Protein AF-A0A832CL51-F1 (afdb_monomer)

Secondary structure (DSSP, 8-state):
--------------SSTT------PPPTTS--PPPGGG---S-EEEEEEETTEEEEEEEPSSHHHHHTTSS--SS-HHHHHHHHHHHHHHHHHHHHHHTT--

Sequence (102 aa):
MIIGDKDLTVGQASPLGALRVAIVRVDERGRMVIPREFGVRATRAVVIPAGSFFVVIPLPGAPHEKAGGWLPSARSRAELKRAAEGAARRDAAERARRRGQL

Structure (mmCIF, N/CA/C/O backbone):
data_AF-A0A832CL51-F1
#
_entry.id   AF-A0A832CL51-F1
#
loop_
_atom_site.group_PDB
_atom_site.id
_atom_site.type_symbol
_atom_site.label_atom_id
_atom_site.label_alt_id
_atom_site.label_comp_id
_atom_site.label_asym_id
_atom_site.label_entity_id
_atom_site.label_seq_id
_atom_site.pdbx_PDB_ins_code
_atom_site.Cartn_x
_atom_site.Cartn_y
_atom_site.Cartn_z
_atom_site.occupancy
_atom_site.B_iso_or_equiv
_atom_site.auth_seq_id
_atom_site.auth_comp_id
_atom_site.auth_asym_id
_atom_site.auth_atom_id
_atom_site.pdbx_PDB_model_num
ATOM 1 N N . MET A 1 1 ? 33.497 -15.987 -19.919 1.00 30.17 1 MET A N 1
ATOM 2 C CA . MET A 1 1 ? 33.745 -15.234 -21.163 1.00 30.17 1 MET A CA 1
ATOM 3 C C . MET A 1 1 ? 32.428 -14.586 -21.571 1.00 30.17 1 MET A C 1
ATOM 5 O O . MET A 1 1 ? 31.483 -15.295 -21.865 1.00 30.17 1 MET A O 1
ATOM 9 N N . ILE A 1 2 ? 32.370 -13.267 -21.363 1.00 32.94 2 ILE A N 1
ATOM 10 C CA . ILE A 1 2 ? 31.396 -12.233 -21.768 1.00 32.94 2 ILE A CA 1
ATOM 11 C C . ILE A 1 2 ? 30.001 -12.716 -22.227 1.00 32.94 2 ILE A C 1
ATOM 13 O O . ILE A 1 2 ? 29.817 -13.104 -23.377 1.00 32.94 2 ILE A O 1
ATOM 17 N N . ILE A 1 3 ? 29.003 -12.607 -21.338 1.00 36.38 3 ILE A N 1
ATOM 18 C CA . ILE A 1 3 ? 27.577 -12.664 -21.701 1.00 36.38 3 ILE A CA 1
ATOM 19 C C . ILE A 1 3 ? 27.240 -11.314 -22.342 1.00 36.38 3 ILE A C 1
ATOM 21 O O . ILE A 1 3 ? 27.222 -10.291 -21.662 1.00 36.38 3 ILE A O 1
ATOM 25 N N . GLY A 1 4 ? 27.089 -11.319 -23.666 1.00 33.69 4 GLY A N 1
ATOM 26 C CA . GLY A 1 4 ? 26.883 -10.129 -24.482 1.00 33.69 4 GLY A CA 1
ATOM 27 C C . GLY A 1 4 ? 25.482 -9.542 -24.343 1.00 33.69 4 GLY A C 1
ATOM 28 O O . GLY A 1 4 ? 24.488 -10.210 -24.619 1.00 33.69 4 GLY A O 1
ATOM 29 N N . ASP A 1 5 ? 25.455 -8.263 -23.973 1.00 40.78 5 ASP A N 1
ATOM 30 C CA . ASP A 1 5 ? 24.358 -7.306 -24.116 1.00 40.78 5 ASP A CA 1
ATOM 31 C C . ASP A 1 5 ? 23.874 -7.215 -25.572 1.00 40.78 5 ASP A C 1
ATOM 33 O O . ASP A 1 5 ? 24.343 -6.347 -26.305 1.00 40.78 5 ASP A O 1
ATOM 37 N N . LYS A 1 6 ? 22.951 -8.064 -26.032 1.00 45.50 6 LYS A N 1
ATOM 38 C CA . LYS A 1 6 ? 22.183 -7.805 -27.266 1.00 45.50 6 LYS A CA 1
ATOM 39 C C . LYS A 1 6 ? 20.794 -8.413 -27.145 1.00 45.50 6 LYS A C 1
A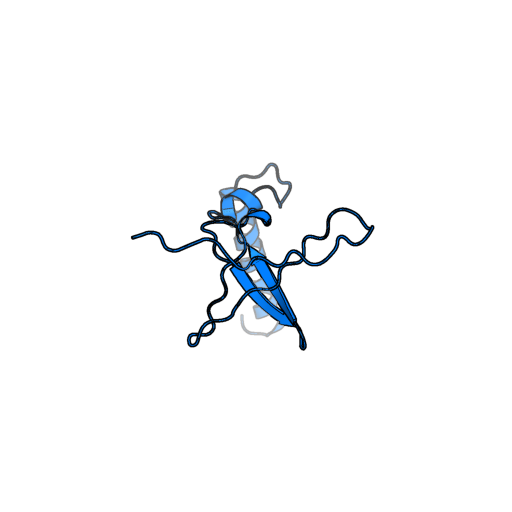TOM 41 O O . LYS A 1 6 ? 20.663 -9.627 -27.179 1.00 45.50 6 LYS A O 1
ATOM 46 N N . ASP A 1 7 ? 19.814 -7.545 -26.890 1.00 34.28 7 ASP A N 1
ATOM 47 C CA . ASP A 1 7 ? 18.430 -7.581 -27.404 1.00 34.28 7 ASP A CA 1
ATOM 48 C C . ASP A 1 7 ? 17.511 -6.727 -26.503 1.00 34.28 7 ASP A C 1
ATOM 50 O O . ASP A 1 7 ? 16.570 -7.221 -25.883 1.00 34.28 7 ASP A O 1
ATOM 54 N N . 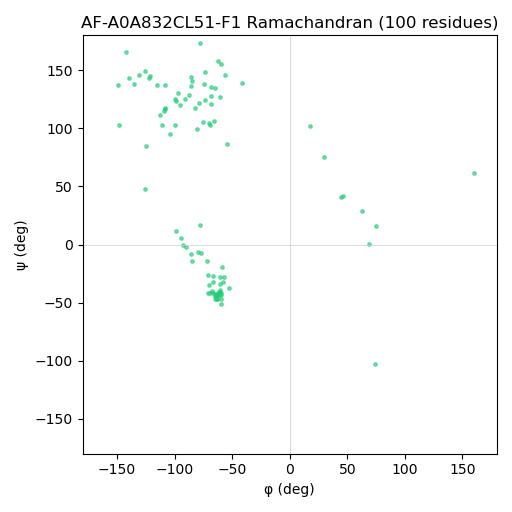LEU A 1 8 ? 17.782 -5.418 -26.412 1.00 43.72 8 LEU A N 1
ATOM 55 C CA . LEU A 1 8 ? 16.772 -4.431 -26.013 1.00 43.72 8 LEU A CA 1
ATOM 56 C C . LEU A 1 8 ? 16.319 -3.700 -27.279 1.00 43.72 8 LEU A C 1
ATOM 58 O O . LEU A 1 8 ? 16.956 -2.746 -27.723 1.00 43.72 8 LEU A O 1
ATOM 62 N N . THR A 1 9 ? 15.227 -4.151 -27.889 1.00 45.31 9 THR A N 1
ATOM 63 C CA . THR A 1 9 ? 14.571 -3.395 -28.961 1.00 45.31 9 THR A CA 1
ATOM 64 C C . THR A 1 9 ? 13.701 -2.323 -28.308 1.00 45.31 9 THR A C 1
ATOM 66 O O . THR A 1 9 ? 12.616 -2.599 -27.798 1.00 45.31 9 THR A O 1
ATOM 69 N N . VAL A 1 10 ? 14.213 -1.091 -28.263 1.00 47.06 10 VAL A N 1
ATOM 70 C CA . VAL A 1 10 ? 13.473 0.080 -27.777 1.00 47.06 10 VAL A CA 1
ATOM 71 C C . VAL A 1 10 ? 12.390 0.415 -28.803 1.00 47.06 10 VAL A C 1
ATOM 73 O O . VAL A 1 10 ? 12.672 0.928 -29.885 1.00 47.06 10 VAL A O 1
ATOM 76 N N . GLY A 1 11 ? 11.144 0.078 -28.471 1.00 44.22 11 GLY A N 1
ATOM 77 C CA . GLY A 1 11 ? 9.967 0.511 -29.215 1.00 44.22 11 GLY A CA 1
ATOM 78 C C . GLY A 1 11 ? 9.807 2.031 -29.135 1.00 44.22 11 GLY A C 1
ATOM 79 O O . GLY A 1 11 ? 9.963 2.626 -28.073 1.00 44.22 11 GLY A O 1
ATOM 80 N N . GLN A 1 12 ? 9.535 2.628 -30.293 1.00 42.31 12 GLN A N 1
ATOM 81 C CA . GLN A 1 12 ? 9.422 4.054 -30.602 1.00 42.31 12 GLN A CA 1
ATOM 82 C C . GLN A 1 12 ? 8.675 4.904 -29.553 1.00 42.31 12 GLN A C 1
ATOM 84 O O . GLN A 1 12 ? 7.625 4.525 -29.033 1.00 42.31 12 GLN A O 1
ATOM 89 N N . ALA A 1 13 ? 9.217 6.098 -29.298 1.00 39.59 13 ALA A N 1
ATOM 90 C CA . ALA A 1 13 ? 8.656 7.117 -28.421 1.00 39.59 13 ALA A CA 1
ATOM 91 C C . ALA A 1 13 ? 7.267 7.591 -28.893 1.00 39.59 13 ALA A C 1
ATOM 93 O O . ALA A 1 13 ? 7.108 8.032 -30.028 1.00 39.59 13 ALA A O 1
ATOM 94 N N . SER A 1 14 ? 6.275 7.548 -27.997 1.00 42.59 14 SER A N 1
ATOM 95 C CA . SER A 1 14 ? 4.999 8.254 -28.173 1.00 42.59 14 SER A CA 1
ATOM 96 C C . SER A 1 14 ? 5.109 9.702 -27.667 1.00 42.59 14 SER A C 1
ATOM 98 O O . SER A 1 14 ? 5.764 9.935 -26.649 1.00 42.59 14 SER A O 1
ATOM 100 N N . PRO A 1 15 ? 4.453 10.681 -28.319 1.00 39.06 15 PRO A N 1
ATOM 101 C CA . PRO A 1 15 ? 4.648 12.114 -28.065 1.00 39.06 15 PRO A CA 1
ATOM 102 C C . PRO A 1 15 ? 3.948 12.660 -26.800 1.00 39.06 15 PRO A C 1
ATOM 104 O O . PRO A 1 15 ? 3.814 13.869 -26.640 1.00 39.06 15 PRO A O 1
ATOM 107 N N . LEU A 1 16 ? 3.532 11.800 -25.867 1.00 42.31 16 LEU A N 1
ATOM 108 C CA . LEU A 1 16 ? 2.947 12.195 -24.583 1.00 42.31 16 LEU A CA 1
ATOM 109 C C . LEU A 1 16 ? 3.929 11.845 -23.457 1.00 42.31 16 LEU A C 1
ATOM 111 O O . LEU A 1 16 ? 4.075 10.680 -23.100 1.00 42.31 16 LEU A O 1
ATOM 115 N N . GLY A 1 17 ? 4.629 12.861 -22.941 1.00 41.28 17 GLY A N 1
ATOM 116 C CA . GLY A 1 17 ? 5.331 12.868 -21.648 1.00 41.28 17 GLY A CA 1
ATOM 117 C C . GLY A 1 17 ? 5.875 11.526 -21.141 1.00 41.28 17 GLY A C 1
ATOM 118 O O . GLY A 1 17 ? 5.323 10.955 -20.210 1.00 41.28 17 GLY A O 1
ATOM 119 N N . ALA A 1 18 ? 6.975 11.054 -21.733 1.00 50.12 18 ALA A N 1
ATOM 120 C CA . ALA A 1 18 ? 7.874 10.018 -21.208 1.00 50.12 18 ALA A CA 1
ATOM 121 C C . ALA A 1 18 ? 7.223 8.738 -20.634 1.00 50.12 18 ALA A C 1
ATOM 123 O O . ALA A 1 18 ? 7.704 8.195 -19.635 1.00 50.12 18 ALA A O 1
ATOM 124 N N . LEU A 1 19 ? 6.189 8.192 -21.281 1.00 54.94 19 LEU A N 1
ATOM 125 C CA . LEU A 1 19 ? 5.786 6.814 -21.006 1.00 54.94 19 LEU A CA 1
ATOM 126 C C . LEU A 1 19 ? 6.870 5.866 -21.551 1.00 54.94 19 LEU A C 1
ATOM 128 O O . LEU A 1 19 ? 6.984 5.655 -22.758 1.00 54.94 19 LEU A O 1
ATOM 132 N N . ARG A 1 20 ? 7.714 5.326 -20.667 1.00 69.19 20 ARG A N 1
ATOM 133 C CA . ARG A 1 20 ? 8.704 4.307 -21.040 1.00 69.19 20 ARG A CA 1
ATOM 134 C C . ARG A 1 20 ? 7.985 2.964 -21.143 1.00 69.19 20 ARG A C 1
ATOM 136 O O . ARG A 1 20 ? 7.381 2.518 -20.175 1.00 69.19 20 ARG A O 1
ATOM 143 N N . VAL A 1 21 ? 8.040 2.329 -22.308 1.00 80.06 21 VAL A N 1
ATOM 144 C CA . VAL A 1 21 ? 7.509 0.977 -22.538 1.00 80.06 21 VAL A CA 1
ATOM 145 C C . VAL A 1 21 ? 8.685 0.074 -22.877 1.00 80.06 21 VAL A C 1
ATOM 147 O O . VAL A 1 21 ? 9.570 0.466 -23.634 1.00 80.06 21 VAL A O 1
ATOM 150 N N . ALA A 1 22 ? 8.712 -1.127 -22.309 1.00 83.19 22 ALA A N 1
ATOM 151 C CA . ALA A 1 22 ? 9.725 -2.123 -22.619 1.00 83.19 22 ALA A CA 1
ATOM 152 C C . ALA A 1 22 ? 9.072 -3.487 -22.815 1.00 83.19 22 ALA A C 1
ATOM 154 O O . ALA A 1 22 ? 8.193 -3.879 -22.048 1.00 83.19 22 ALA A O 1
ATOM 155 N N . ILE A 1 23 ? 9.535 -4.208 -23.831 1.00 86.44 23 ILE A N 1
ATOM 156 C CA . ILE A 1 23 ? 9.186 -5.609 -24.049 1.00 86.44 23 ILE A CA 1
ATOM 157 C C . ILE A 1 23 ? 10.238 -6.443 -23.320 1.00 86.44 23 ILE A C 1
ATOM 159 O O . ILE A 1 23 ? 11.435 -6.263 -23.538 1.00 86.44 23 ILE A O 1
ATOM 163 N N . VAL A 1 24 ? 9.798 -7.337 -22.436 1.00 88.25 24 VAL A N 1
ATOM 164 C CA . VAL A 1 24 ? 10.680 -8.198 -21.637 1.00 88.25 24 VAL A CA 1
ATOM 165 C C . VAL A 1 24 ? 10.368 -9.662 -21.907 1.00 88.25 24 VAL A C 1
ATOM 167 O O . VAL A 1 24 ? 9.214 -10.034 -22.114 1.00 88.25 24 VAL A O 1
ATOM 170 N N . ARG A 1 25 ? 11.403 -10.506 -21.897 1.00 90.69 25 ARG A N 1
ATOM 171 C CA . ARG A 1 25 ? 11.222 -11.959 -21.951 1.00 90.69 25 ARG A CA 1
ATOM 172 C C . ARG A 1 25 ? 10.733 -12.457 -20.590 1.00 90.69 25 ARG A C 1
ATOM 174 O O . ARG A 1 25 ? 11.235 -12.022 -19.552 1.00 90.69 25 ARG A O 1
ATOM 181 N N . VAL A 1 26 ? 9.771 -13.372 -20.620 1.00 90.88 26 VAL A N 1
ATOM 182 C CA . VAL A 1 26 ? 9.319 -14.131 -19.450 1.00 90.88 26 VAL A CA 1
ATOM 183 C C . VAL A 1 26 ? 9.989 -15.494 -19.522 1.00 90.88 26 VAL A C 1
ATOM 185 O O . VAL A 1 26 ? 9.918 -16.155 -20.556 1.00 90.88 26 VAL A O 1
ATOM 188 N N . ASP A 1 27 ? 10.693 -15.883 -18.463 1.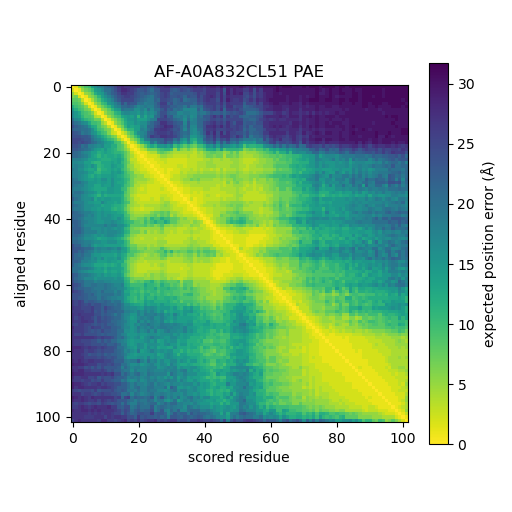00 91.19 27 ASP A N 1
ATOM 189 C CA . ASP A 1 27 ? 11.343 -17.191 -18.428 1.00 91.19 27 ASP A CA 1
ATOM 190 C C . ASP A 1 27 ? 10.351 -18.330 -18.134 1.00 91.19 27 ASP A C 1
ATOM 192 O O . ASP A 1 27 ? 9.190 -18.102 -17.797 1.00 91.19 27 ASP A O 1
ATOM 196 N N . GLU A 1 28 ? 10.817 -19.576 -18.222 1.00 93.06 28 GLU A N 1
ATOM 197 C CA . GLU A 1 28 ? 10.004 -20.781 -17.979 1.00 93.06 28 GLU A CA 1
ATOM 198 C C . GLU A 1 28 ? 9.392 -20.842 -16.571 1.00 93.06 28 GLU A C 1
ATOM 200 O O . GLU A 1 28 ? 8.430 -21.566 -16.327 1.00 93.06 28 GLU A O 1
ATOM 205 N N . ARG A 1 29 ? 9.936 -20.071 -15.624 1.00 93.19 29 ARG A N 1
ATOM 206 C CA . ARG A 1 29 ? 9.452 -19.982 -14.243 1.00 93.19 29 ARG A CA 1
ATOM 207 C C . ARG A 1 29 ? 8.490 -18.807 -14.045 1.00 93.19 29 ARG A C 1
ATOM 209 O O . ARG A 1 29 ? 8.123 -18.524 -12.905 1.00 93.19 29 ARG A O 1
ATOM 216 N N . GLY A 1 30 ? 8.116 -18.104 -15.115 1.00 86.50 30 GLY A N 1
ATOM 217 C CA . GLY A 1 30 ? 7.228 -16.946 -15.073 1.00 86.50 30 GLY A CA 1
ATOM 218 C C . GLY A 1 30 ? 7.885 -15.674 -14.530 1.00 86.50 30 GLY A C 1
ATOM 219 O O . GLY A 1 30 ? 7.183 -14.737 -14.150 1.00 86.50 30 GLY A O 1
ATOM 220 N N . ARG A 1 31 ? 9.219 -15.613 -14.446 1.00 89.50 31 ARG A N 1
ATOM 221 C CA . ARG A 1 31 ? 9.933 -14.430 -13.949 1.00 89.50 31 ARG A CA 1
ATOM 222 C C . ARG A 1 31 ? 10.150 -13.446 -15.092 1.00 89.50 31 ARG A C 1
ATOM 224 O O . ARG A 1 31 ? 10.575 -13.820 -16.182 1.00 89.50 31 ARG A O 1
ATOM 231 N N . MET A 1 32 ? 9.921 -12.173 -14.799 1.00 89.00 32 MET A N 1
ATOM 232 C CA . MET A 1 32 ? 10.273 -11.051 -15.664 1.00 89.00 32 MET A CA 1
ATOM 233 C C . MET A 1 32 ? 11.198 -10.100 -14.906 1.00 89.00 32 MET A C 1
ATOM 235 O O . MET A 1 32 ? 11.048 -9.899 -13.699 1.00 89.00 32 MET A O 1
ATOM 239 N N . VAL A 1 33 ? 12.172 -9.523 -15.607 1.00 87.44 33 VAL A N 1
ATOM 240 C CA . VAL A 1 33 ? 13.116 -8.564 -15.024 1.00 87.44 33 VAL A CA 1
ATOM 241 C C . VAL A 1 33 ? 12.654 -7.161 -15.373 1.00 87.44 33 VAL A C 1
ATOM 243 O O . VAL A 1 33 ? 12.523 -6.837 -16.549 1.00 87.44 33 VAL A O 1
ATOM 246 N N . ILE A 1 34 ? 12.434 -6.325 -14.354 1.00 88.19 34 ILE A N 1
ATOM 247 C CA . ILE A 1 34 ? 12.112 -4.912 -14.565 1.00 88.19 34 ILE A CA 1
ATOM 248 C C . ILE A 1 34 ? 13.356 -4.217 -15.137 1.00 88.19 34 ILE A C 1
ATOM 250 O O . ILE A 1 34 ? 14.402 -4.219 -14.474 1.00 88.19 34 ILE A O 1
ATOM 254 N N . PRO A 1 35 ? 13.264 -3.617 -16.338 1.00 86.75 35 PRO A N 1
ATOM 255 C CA . PRO A 1 35 ? 14.401 -2.967 -16.974 1.00 86.75 35 PRO A CA 1
ATOM 256 C C . PRO A 1 35 ? 14.979 -1.827 -16.141 1.00 86.75 35 PRO A C 1
ATOM 258 O O . PRO A 1 35 ? 14.325 -1.233 -15.267 1.00 86.75 35 PRO A O 1
ATOM 261 N N . ARG A 1 36 ? 16.258 -1.526 -16.375 1.00 82.56 36 ARG A N 1
ATOM 262 C CA . ARG A 1 36 ? 16.987 -0.628 -15.485 1.00 82.56 36 ARG A CA 1
ATOM 263 C C . ARG A 1 36 ? 16.453 0.804 -15.538 1.00 82.56 36 ARG A C 1
ATOM 265 O O . ARG A 1 36 ? 16.490 1.518 -14.535 1.00 82.56 36 ARG A O 1
ATOM 272 N N . GLU A 1 37 ? 15.882 1.168 -16.666 1.00 82.94 37 GLU A N 1
ATOM 273 C CA . GLU A 1 37 ? 15.423 2.492 -17.052 1.00 82.94 37 GLU A CA 1
ATOM 274 C C . GLU A 1 37 ? 14.165 2.929 -16.286 1.00 82.94 37 GLU A C 1
ATOM 276 O O . GLU A 1 37 ? 13.842 4.117 -16.297 1.00 82.94 37 GLU A O 1
ATOM 281 N N . PHE A 1 38 ? 13.482 1.997 -15.607 1.00 82.56 38 PHE A N 1
ATOM 282 C CA . PHE A 1 38 ? 12.303 2.257 -14.772 1.00 82.56 38 PHE A CA 1
ATOM 283 C C . PHE A 1 38 ? 12.632 2.661 -13.331 1.00 82.56 38 PHE A C 1
ATOM 285 O O . PHE A 1 38 ? 11.730 2.996 -12.571 1.00 82.56 38 PHE A O 1
ATOM 292 N N . GLY A 1 39 ? 13.899 2.590 -12.909 1.00 81.06 39 GLY A N 1
ATOM 293 C CA . GLY A 1 39 ? 14.320 3.027 -11.569 1.00 81.06 39 GLY A CA 1
ATOM 294 C C . GLY A 1 39 ? 13.818 2.174 -10.391 1.00 81.06 39 GLY A C 1
ATOM 295 O O . GLY A 1 39 ? 14.171 2.449 -9.249 1.00 81.06 39 GLY A O 1
ATOM 296 N N . VAL A 1 40 ? 13.049 1.110 -10.635 1.00 81.19 40 VAL A N 1
ATOM 297 C CA . VAL A 1 40 ? 12.572 0.189 -9.592 1.00 81.19 40 VAL A CA 1
ATOM 298 C C . VAL A 1 40 ? 13.667 -0.834 -9.273 1.00 81.19 40 VAL A C 1
ATOM 300 O O . VAL A 1 40 ? 14.085 -1.603 -10.143 1.00 81.19 40 VAL A O 1
ATOM 303 N N . ARG A 1 41 ? 14.167 -0.842 -8.031 1.00 79.00 41 ARG A N 1
ATOM 304 C CA . ARG A 1 41 ? 15.234 -1.747 -7.566 1.00 79.00 41 ARG A CA 1
ATOM 305 C C . ARG A 1 41 ? 14.967 -2.262 -6.166 1.00 79.00 41 ARG A C 1
ATOM 307 O O . ARG A 1 41 ? 14.489 -1.509 -5.327 1.00 79.00 41 ARG A O 1
ATOM 314 N N . ALA A 1 42 ? 15.338 -3.525 -5.936 1.00 76.06 42 ALA A N 1
ATOM 315 C CA . ALA A 1 42 ? 15.417 -4.155 -4.614 1.00 76.06 42 ALA A CA 1
ATOM 316 C C . ALA A 1 42 ? 14.211 -3.849 -3.701 1.00 76.06 42 ALA A C 1
ATOM 318 O O . ALA A 1 42 ? 14.356 -3.592 -2.509 1.00 76.06 42 ALA A O 1
ATOM 319 N N . THR A 1 43 ? 13.011 -3.853 -4.279 1.00 81.50 43 THR A N 1
ATOM 320 C CA . THR A 1 43 ? 11.760 -3.498 -3.610 1.00 81.50 43 THR A CA 1
ATOM 321 C C . THR A 1 43 ? 10.759 -4.636 -3.768 1.00 81.50 43 THR A C 1
ATOM 323 O O . THR A 1 43 ? 10.788 -5.381 -4.749 1.00 81.50 43 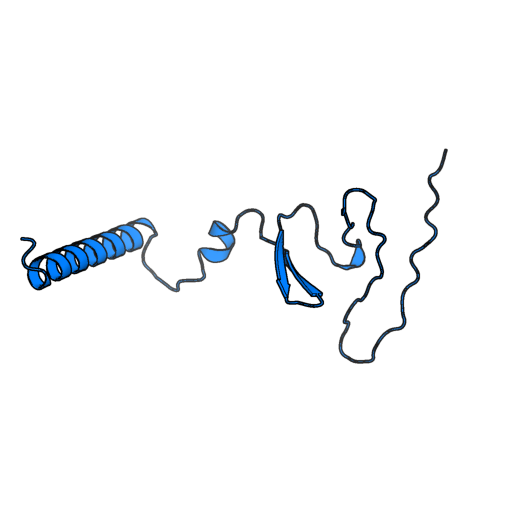THR A O 1
ATOM 326 N N . ARG A 1 44 ? 9.886 -4.794 -2.772 1.00 85.25 44 ARG A N 1
ATOM 327 C CA . ARG A 1 44 ? 8.718 -5.674 -2.878 1.00 85.25 44 ARG A CA 1
ATOM 328 C C . ARG A 1 44 ? 7.697 -4.993 -3.779 1.00 85.25 44 ARG A C 1
ATOM 330 O O . ARG A 1 44 ? 7.602 -3.776 -3.752 1.00 85.25 44 ARG A O 1
ATOM 337 N N . ALA A 1 45 ? 6.903 -5.741 -4.528 1.00 88.62 45 ALA A N 1
ATOM 338 C CA . ALA A 1 45 ? 5.835 -5.156 -5.327 1.00 88.62 45 ALA A CA 1
ATOM 339 C C . ALA A 1 45 ? 4.521 -5.895 -5.101 1.00 88.62 45 ALA A C 1
ATOM 341 O O . ALA A 1 45 ? 4.510 -7.107 -4.885 1.00 88.62 45 ALA A O 1
ATOM 342 N N . VAL A 1 46 ? 3.420 -5.153 -5.156 1.00 90.19 46 VAL A N 1
ATOM 343 C CA . VAL A 1 46 ? 2.077 -5.724 -5.253 1.00 90.19 46 VAL A CA 1
ATOM 344 C C . VAL A 1 46 ? 1.779 -5.929 -6.728 1.00 90.19 46 VAL A C 1
ATOM 346 O O . VAL A 1 46 ? 1.941 -5.000 -7.516 1.00 90.19 46 VAL A O 1
ATOM 349 N N . VAL A 1 47 ? 1.346 -7.134 -7.090 1.00 90.62 47 VAL A N 1
ATOM 350 C 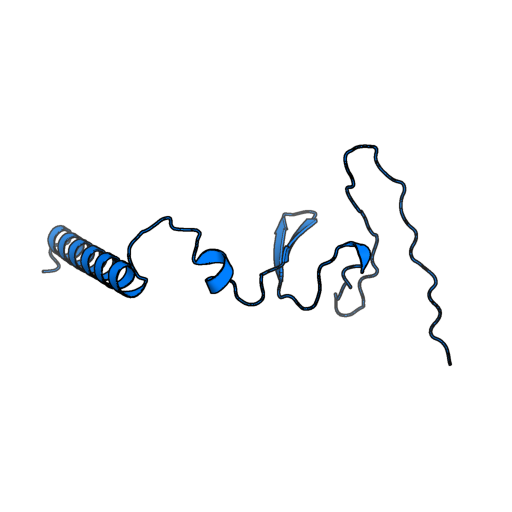CA . VAL A 1 47 ? 0.889 -7.463 -8.441 1.00 90.62 47 VAL A CA 1
ATOM 351 C C . VAL A 1 47 ? -0.617 -7.661 -8.381 1.00 90.62 47 VAL A C 1
ATOM 353 O O . VAL A 1 47 ? -1.094 -8.571 -7.706 1.00 90.62 47 VAL A O 1
ATOM 356 N N . ILE A 1 48 ? -1.361 -6.792 -9.059 1.00 93.38 48 ILE A N 1
ATOM 357 C CA . ILE A 1 48 ? -2.822 -6.845 -9.122 1.00 93.38 48 ILE A CA 1
ATOM 358 C C . ILE A 1 48 ? -3.212 -7.290 -10.535 1.00 93.38 48 ILE A C 1
ATOM 360 O O . ILE A 1 48 ? -2.892 -6.578 -11.492 1.00 93.38 48 ILE A O 1
ATOM 364 N N . PRO A 1 49 ? -3.879 -8.446 -10.701 1.00 92.69 49 PRO A N 1
ATOM 365 C CA . PRO A 1 49 ? -4.435 -8.823 -11.992 1.00 92.69 49 PRO A CA 1
ATOM 366 C C . PRO A 1 49 ? -5.595 -7.883 -12.344 1.00 92.69 49 PRO A C 1
ATOM 368 O O . PRO A 1 49 ? -6.521 -7.707 -11.556 1.00 92.69 49 PRO A O 1
ATOM 371 N N . ALA A 1 50 ? -5.548 -7.289 -13.533 1.00 92.88 50 ALA A N 1
ATOM 372 C CA . ALA A 1 50 ? -6.547 -6.355 -14.049 1.00 92.88 50 ALA A CA 1
ATOM 373 C C . ALA A 1 50 ? -7.062 -6.827 -15.422 1.00 92.88 50 ALA A C 1
ATOM 375 O O . ALA A 1 50 ? -7.109 -6.079 -16.396 1.00 92.88 50 ALA A O 1
ATOM 376 N N . GLY A 1 51 ? -7.415 -8.113 -15.510 1.00 91.94 51 GLY A N 1
ATOM 377 C CA . GLY A 1 51 ? -7.871 -8.744 -16.747 1.00 91.94 51 GLY A CA 1
ATOM 378 C C . GLY A 1 51 ? -6.721 -8.975 -17.724 1.00 91.94 51 GLY A C 1
ATOM 379 O O . GLY A 1 51 ? -5.943 -9.907 -17.544 1.00 91.94 51 GLY A O 1
ATOM 380 N N . SER A 1 52 ? -6.615 -8.137 -18.758 1.00 91.56 52 SER A N 1
ATOM 381 C CA . SER A 1 52 ? -5.611 -8.282 -19.825 1.00 91.56 52 SER A CA 1
ATOM 382 C C . SER A 1 52 ? -4.216 -7.772 -19.452 1.00 91.56 52 SER A C 1
ATOM 384 O O . SER A 1 52 ? -3.273 -7.955 -20.221 1.00 91.56 52 SER A O 1
ATOM 386 N N . PHE A 1 53 ? -4.062 -7.139 -18.289 1.00 89.88 53 PHE A N 1
ATOM 387 C CA . PHE A 1 53 ? -2.785 -6.616 -17.815 1.00 89.88 53 PHE A CA 1
ATOM 388 C C . PHE A 1 53 ? -2.622 -6.791 -16.306 1.00 89.88 53 PHE A C 1
ATOM 390 O O . PHE A 1 53 ? -3.572 -7.064 -15.569 1.00 89.88 53 PHE A O 1
ATOM 397 N N . PHE A 1 54 ? -1.386 -6.611 -15.846 1.00 88.62 54 PHE A N 1
ATOM 398 C CA . PHE A 1 54 ? -1.047 -6.560 -14.431 1.00 88.62 54 PHE A CA 1
ATOM 399 C C . PHE A 1 54 ? -0.691 -5.133 -14.038 1.00 88.62 54 PHE A C 1
ATOM 401 O O . PHE A 1 54 ? 0.064 -4.457 -14.739 1.00 88.62 54 PHE A O 1
ATOM 408 N N . VAL A 1 55 ? -1.187 -4.696 -12.885 1.00 90.12 55 VAL A N 1
ATOM 409 C CA . VAL A 1 55 ? -0.713 -3.475 -12.233 1.00 90.12 55 VAL A CA 1
ATOM 410 C C . VAL A 1 55 ? 0.346 -3.871 -11.215 1.00 90.12 55 VAL A C 1
ATOM 412 O O . VAL A 1 55 ? 0.068 -4.638 -10.293 1.00 90.12 55 VAL A O 1
ATOM 415 N N . VAL A 1 56 ? 1.562 -3.355 -11.387 1.00 88.12 56 VAL A N 1
ATOM 416 C CA . VAL A 1 56 ? 2.687 -3.606 -10.480 1.00 88.12 56 VAL A CA 1
ATOM 417 C C . VAL A 1 56 ? 2.982 -2.336 -9.695 1.00 88.12 56 VAL A C 1
ATOM 419 O O . VAL A 1 56 ? 3.367 -1.322 -10.273 1.00 88.12 56 VAL A O 1
ATOM 422 N N . ILE A 1 57 ? 2.811 -2.390 -8.375 1.00 89.12 57 ILE A N 1
ATOM 423 C CA . ILE A 1 57 ? 3.027 -1.248 -7.480 1.00 89.12 57 ILE A CA 1
ATOM 424 C C . ILE A 1 57 ? 4.238 -1.543 -6.589 1.00 89.12 57 ILE A C 1
ATOM 426 O O . ILE A 1 57 ? 4.145 -2.435 -5.739 1.00 89.12 57 ILE A O 1
ATOM 430 N N . PRO A 1 58 ? 5.371 -0.832 -6.744 1.00 88.56 58 PRO A N 1
ATOM 431 C CA . PRO A 1 58 ? 6.518 -1.005 -5.864 1.00 88.56 58 PRO A CA 1
ATOM 432 C C . PRO A 1 58 ? 6.189 -0.494 -4.459 1.00 88.56 58 PRO A C 1
ATOM 434 O O . PRO A 1 58 ? 5.618 0.581 -4.278 1.00 88.56 58 PRO A O 1
ATOM 437 N N . LEU A 1 59 ? 6.573 -1.268 -3.453 1.00 86.06 59 LEU A N 1
ATOM 438 C CA . LEU A 1 59 ? 6.384 -0.942 -2.051 1.00 86.06 59 LEU A CA 1
ATOM 439 C C . LEU A 1 59 ? 7.666 -0.323 -1.486 1.00 86.06 59 LEU A C 1
ATOM 441 O O . LEU A 1 59 ? 8.750 -0.896 -1.623 1.00 86.06 59 LEU A O 1
ATOM 445 N N . PRO A 1 60 ? 7.591 0.817 -0.789 1.00 82.75 60 PRO A N 1
ATOM 446 C CA . PRO A 1 60 ? 8.753 1.333 -0.073 1.00 82.75 60 PRO A CA 1
ATOM 447 C C . PRO A 1 60 ? 9.287 0.281 0.913 1.00 82.75 60 PRO A C 1
ATOM 449 O O . PRO A 1 60 ? 8.511 -0.467 1.503 1.00 82.75 60 PRO A O 1
ATOM 452 N N . GLY A 1 61 ? 10.610 0.229 1.114 1.00 81.62 61 GLY A N 1
ATOM 453 C CA . GLY A 1 61 ? 11.239 -0.751 2.015 1.00 81.62 61 GLY A CA 1
ATOM 454 C C . GLY A 1 61 ? 10.715 -0.680 3.457 1.00 81.62 61 GLY A C 1
ATOM 455 O O . GLY A 1 61 ? 10.562 -1.710 4.108 1.00 81.62 61 GLY A O 1
ATOM 456 N N . ALA A 1 62 ? 10.348 0.522 3.911 1.00 81.50 62 ALA A N 1
ATOM 457 C CA . ALA A 1 62 ? 9.687 0.778 5.186 1.00 81.50 62 ALA A CA 1
ATOM 458 C C . ALA A 1 62 ? 8.376 1.564 4.961 1.00 81.50 62 ALA A C 1
ATOM 460 O O . ALA A 1 62 ? 8.357 2.795 5.051 1.00 81.50 62 ALA A O 1
ATOM 461 N N . PRO A 1 63 ? 7.249 0.887 4.655 1.00 78.44 63 PRO A N 1
ATOM 462 C CA . PRO A 1 63 ? 5.984 1.567 4.368 1.00 78.44 63 PRO A CA 1
ATOM 463 C C . PRO A 1 63 ? 5.470 2.420 5.522 1.00 78.44 63 PRO A C 1
ATOM 465 O O . PRO A 1 63 ? 4.904 3.480 5.291 1.00 78.44 63 PRO A O 1
ATOM 468 N N . HIS A 1 64 ? 5.708 1.992 6.760 1.00 75.19 64 HIS A N 1
ATOM 469 C CA . HIS A 1 64 ? 5.271 2.698 7.960 1.00 75.19 64 HIS A CA 1
ATOM 470 C C . HIS A 1 64 ? 5.977 4.049 8.155 1.00 75.19 64 HIS A C 1
ATOM 472 O O . HIS A 1 64 ? 5.352 4.983 8.645 1.00 75.19 64 HIS A O 1
ATOM 478 N N . GLU A 1 65 ? 7.237 4.182 7.735 1.00 79.06 65 GLU A N 1
ATOM 479 C CA . GLU A 1 65 ? 7.958 5.462 7.774 1.00 79.06 65 GLU A CA 1
ATOM 480 C C . GLU A 1 65 ? 7.410 6.429 6.723 1.00 79.06 65 GLU A C 1
ATOM 482 O O . GLU A 1 65 ? 7.184 7.602 7.006 1.00 79.06 65 GLU A O 1
ATOM 487 N N . LYS A 1 66 ? 7.127 5.926 5.514 1.00 77.31 66 LYS A N 1
ATOM 488 C CA . LYS A 1 66 ? 6.545 6.730 4.428 1.00 77.31 66 LYS A CA 1
ATOM 489 C C . LYS A 1 66 ? 5.087 7.114 4.690 1.00 77.31 66 LYS A C 1
ATOM 491 O O . LYS A 1 66 ? 4.675 8.206 4.313 1.00 77.31 66 LYS A O 1
ATOM 496 N N . ALA A 1 67 ? 4.324 6.236 5.337 1.00 79.75 67 ALA A N 1
ATOM 497 C CA . ALA A 1 67 ? 2.921 6.460 5.675 1.00 79.75 67 ALA A CA 1
ATOM 498 C C . ALA A 1 67 ? 2.723 7.231 6.989 1.00 79.75 67 ALA A C 1
ATOM 500 O O . ALA A 1 67 ? 1.626 7.724 7.241 1.00 79.75 67 ALA A O 1
ATOM 501 N N . GLY A 1 68 ? 3.760 7.373 7.824 1.00 75.19 68 GLY A N 1
ATOM 502 C CA . GLY A 1 68 ? 3.662 8.056 9.119 1.00 75.19 68 GLY A CA 1
ATOM 503 C C . GLY A 1 68 ? 3.164 9.503 9.024 1.00 75.19 68 GLY A C 1
ATOM 504 O O . GLY A 1 68 ? 2.515 9.979 9.948 1.00 75.19 68 GLY A O 1
ATOM 505 N N . GLY A 1 69 ? 3.405 10.174 7.892 1.00 77.88 69 GLY A N 1
ATOM 506 C CA . GLY A 1 69 ? 2.922 11.531 7.619 1.00 77.88 69 GLY A CA 1
ATOM 507 C C . GLY A 1 69 ? 1.551 11.620 6.939 1.00 77.88 69 GLY A C 1
ATOM 508 O O . GLY A 1 69 ? 1.084 12.725 6.690 1.00 77.88 69 GLY A O 1
ATOM 509 N N 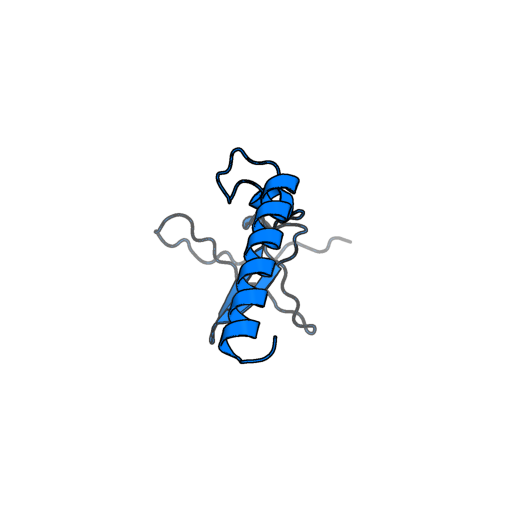. TRP A 1 70 ? 0.898 10.501 6.604 1.00 84.38 70 TRP A N 1
ATOM 510 C CA . TRP A 1 70 ? -0.386 10.528 5.882 1.00 84.38 70 TRP A CA 1
ATOM 511 C C . TRP A 1 70 ? -1.546 11.034 6.733 1.00 84.38 70 TRP A C 1
ATOM 513 O O . TRP A 1 70 ? -2.519 11.556 6.196 1.00 84.38 70 TRP A O 1
ATOM 523 N N . LEU A 1 71 ? -1.453 10.872 8.053 1.00 83.50 71 LEU A N 1
ATOM 524 C CA . LEU A 1 71 ? -2.442 11.385 8.985 1.00 83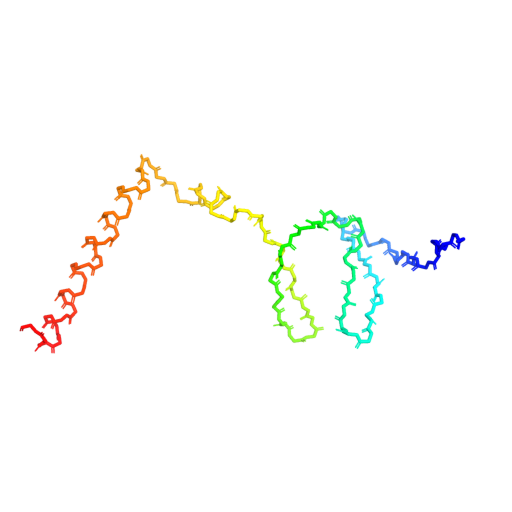.50 71 LEU A CA 1
ATOM 525 C C . LEU A 1 71 ? -1.922 12.700 9.580 1.00 83.50 71 LEU A C 1
ATOM 527 O O . LEU A 1 71 ? -1.073 12.649 10.474 1.0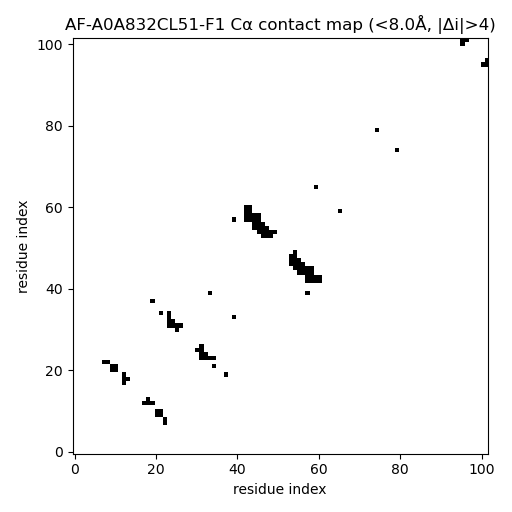0 83.50 71 LEU A O 1
ATOM 531 N N . PRO A 1 72 ? -2.412 13.871 9.129 1.00 82.88 72 PRO A N 1
ATOM 532 C CA . PRO A 1 72 ? -2.020 15.140 9.723 1.00 82.88 72 PRO A CA 1
ATOM 533 C C . PRO A 1 72 ? -2.533 15.189 11.164 1.00 82.88 72 PRO A C 1
ATOM 535 O O . PRO A 1 72 ? -3.730 15.317 11.423 1.00 82.88 72 PRO A O 1
ATOM 538 N N . SER A 1 73 ? -1.624 15.040 12.125 1.00 84.50 73 SER A N 1
ATOM 539 C CA . SER A 1 73 ? -1.950 15.097 13.544 1.00 84.50 73 SER A CA 1
ATOM 540 C C . SER A 1 73 ? -0.777 15.634 14.346 1.00 84.50 73 SER A C 1
ATOM 542 O O . SER A 1 73 ? 0.359 15.215 14.154 1.00 84.50 73 SER A O 1
ATOM 544 N N . ALA A 1 74 ? -1.073 16.518 15.297 1.00 87.62 74 ALA A N 1
ATOM 545 C CA . ALA A 1 74 ? -0.116 16.939 16.317 1.00 87.62 74 ALA A CA 1
ATOM 546 C C . ALA A 1 74 ? 0.063 15.887 17.431 1.00 87.62 74 ALA A C 1
ATOM 548 O O . ALA A 1 74 ? 0.900 16.057 18.311 1.00 87.62 74 ALA A O 1
ATOM 549 N N . ARG A 1 75 ? -0.745 14.816 17.426 1.00 85.88 75 ARG A N 1
ATOM 550 C CA . ARG A 1 75 ? -0.717 13.769 18.451 1.00 85.88 75 ARG A CA 1
ATOM 551 C C . ARG A 1 75 ? 0.349 12.731 18.133 1.00 85.88 75 ARG A C 1
ATOM 553 O O . ARG A 1 75 ? 0.495 12.287 16.997 1.00 85.88 75 ARG A O 1
ATOM 560 N N . SER A 1 76 ? 1.037 12.274 19.168 1.00 88.06 76 SER A N 1
ATOM 561 C CA . SER A 1 76 ? 1.956 11.146 19.090 1.00 88.06 76 SER A CA 1
ATOM 562 C C . SER A 1 76 ? 1.229 9.851 18.705 1.00 88.06 76 SER A C 1
ATOM 564 O O . SER A 1 76 ? 0.032 9.663 18.950 1.00 88.06 76 SER A O 1
ATOM 566 N N . ARG A 1 77 ? 1.981 8.881 18.174 1.00 85.88 77 ARG A N 1
ATOM 567 C CA . ARG A 1 77 ? 1.469 7.533 17.870 1.00 85.88 77 ARG A CA 1
ATOM 568 C C . ARG A 1 77 ? 0.784 6.877 19.077 1.00 85.88 77 ARG A C 1
ATOM 570 O O . ARG A 1 77 ? -0.217 6.183 18.912 1.00 85.88 77 ARG A O 1
ATOM 577 N N . ALA A 1 78 ? 1.314 7.087 20.283 1.00 90.62 78 ALA A N 1
ATOM 578 C CA . ALA A 1 78 ? 0.750 6.531 21.509 1.00 90.62 78 ALA A CA 1
ATOM 579 C C . ALA A 1 78 ? -0.616 7.148 21.850 1.00 90.62 78 ALA A C 1
ATOM 581 O O . ALA A 1 78 ? -1.526 6.431 22.263 1.00 90.62 78 ALA A O 1
ATOM 582 N N . GLU A 1 79 ? -0.783 8.455 21.649 1.00 92.81 79 GLU A N 1
ATOM 583 C CA . GLU A 1 79 ? -2.057 9.148 21.865 1.00 92.81 79 GLU A CA 1
ATOM 584 C C . GLU A 1 79 ? -3.104 8.745 20.829 1.00 92.81 79 GLU A C 1
ATOM 586 O O . GLU A 1 79 ? -4.252 8.482 21.189 1.00 92.81 79 GLU A O 1
ATOM 591 N N . LEU A 1 80 ? -2.703 8.627 19.559 1.00 92.06 80 LEU A N 1
ATOM 592 C CA . LEU A 1 80 ? -3.572 8.121 18.494 1.00 92.06 80 LEU A CA 1
ATOM 593 C C . LEU A 1 80 ? -4.048 6.698 18.798 1.00 92.06 80 LEU A C 1
ATOM 595 O O . LEU A 1 80 ? -5.239 6.415 18.686 1.00 92.06 80 LEU A O 1
ATOM 599 N N . LYS A 1 81 ? -3.143 5.827 19.263 1.00 93.50 81 LYS A N 1
ATOM 600 C CA . LYS A 1 81 ? -3.484 4.464 19.686 1.00 93.50 81 LYS A CA 1
ATOM 601 C C . LYS A 1 81 ? -4.508 4.466 20.822 1.00 93.50 81 LYS A C 1
ATOM 603 O O . LYS A 1 81 ? -5.547 3.826 20.694 1.00 93.50 81 LYS A O 1
ATOM 608 N N . ARG A 1 82 ? -4.261 5.221 21.900 1.00 96.81 82 ARG A N 1
ATOM 609 C CA . ARG A 1 82 ? -5.195 5.309 23.039 1.00 96.81 82 ARG A CA 1
ATOM 610 C C . ARG A 1 82 ? -6.567 5.832 22.615 1.00 96.81 82 ARG A C 1
ATOM 612 O O . ARG A 1 82 ? -7.586 5.310 23.061 1.00 96.81 82 ARG A O 1
ATOM 619 N N . ALA A 1 83 ? -6.605 6.848 21.753 1.00 94.88 83 ALA A N 1
ATOM 620 C CA . ALA A 1 83 ? -7.855 7.401 21.242 1.00 94.88 83 ALA A CA 1
ATOM 621 C C . ALA A 1 83 ? -8.633 6.369 20.410 1.00 94.88 83 ALA A C 1
ATOM 623 O O . ALA A 1 83 ? -9.836 6.203 20.620 1.00 94.88 83 ALA A O 1
ATOM 624 N N . ALA A 1 84 ? -7.942 5.649 19.520 1.00 94.88 84 ALA A N 1
ATOM 625 C CA . ALA A 1 84 ? -8.531 4.604 18.690 1.00 94.88 84 ALA A CA 1
ATOM 626 C C . ALA A 1 84 ? -9.078 3.442 19.533 1.00 94.88 84 ALA A C 1
ATOM 628 O O . ALA A 1 84 ? -10.228 3.046 19.356 1.00 94.88 84 ALA A O 1
ATOM 629 N N . GLU A 1 85 ? -8.305 2.942 20.498 1.00 97.12 85 GLU A N 1
ATOM 630 C CA . GLU A 1 85 ? -8.733 1.868 21.404 1.00 97.12 85 GLU A CA 1
ATOM 631 C C . GLU A 1 85 ? -9.920 2.294 22.275 1.00 97.12 85 GLU A C 1
ATOM 633 O O . GLU A 1 85 ? -10.885 1.546 22.430 1.00 97.12 85 GLU A O 1
ATOM 638 N N . GLY A 1 86 ? -9.893 3.521 22.805 1.00 97.19 86 GLY A N 1
ATOM 639 C CA . GLY A 1 86 ? -11.003 4.069 23.580 1.00 97.19 86 GLY A CA 1
ATOM 640 C C . GLY A 1 86 ? -12.288 4.195 22.759 1.00 97.19 86 GLY A C 1
ATOM 641 O O . GLY A 1 86 ? -13.365 3.854 23.249 1.00 97.19 86 GLY A O 1
ATOM 642 N N . ALA A 1 87 ? -12.184 4.651 21.507 1.00 96.44 87 ALA A N 1
ATOM 643 C CA . ALA A 1 87 ? -13.316 4.719 20.587 1.00 96.44 87 ALA A CA 1
ATOM 644 C C . ALA A 1 87 ? -13.855 3.322 20.248 1.00 96.44 87 ALA A C 1
ATOM 646 O O . ALA A 1 87 ? -15.055 3.089 20.376 1.00 96.44 87 ALA A O 1
ATOM 647 N N . ALA A 1 88 ? -12.972 2.377 19.916 1.00 96.75 88 ALA A N 1
ATOM 648 C CA . ALA A 1 88 ? -13.341 0.999 19.608 1.00 96.75 88 ALA A CA 1
ATOM 649 C C . ALA A 1 88 ? -14.036 0.304 20.789 1.00 96.75 88 ALA A C 1
ATOM 651 O O . ALA A 1 88 ? -15.014 -0.414 20.593 1.00 96.75 88 ALA A O 1
ATOM 652 N N . ARG A 1 89 ? -13.575 0.544 22.024 1.00 96.31 89 ARG A N 1
ATOM 653 C CA . ARG A 1 89 ? -14.189 -0.019 23.233 1.00 96.31 89 ARG A CA 1
ATOM 654 C C . ARG A 1 89 ? -15.602 0.510 23.465 1.00 96.31 89 ARG A C 1
ATOM 656 O O . ARG A 1 89 ? -16.490 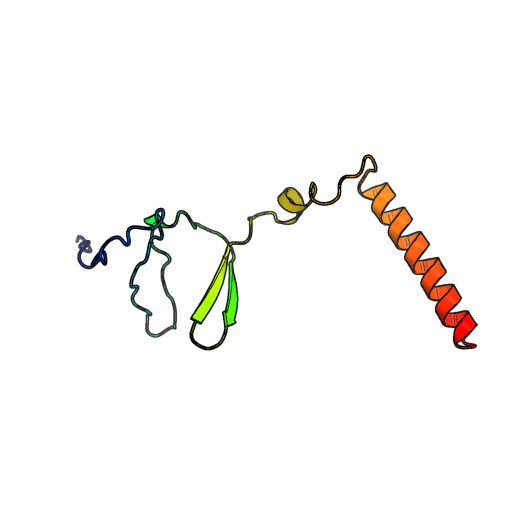-0.273 23.793 1.00 96.31 89 ARG A O 1
ATOM 663 N N . ARG A 1 90 ? -15.812 1.821 23.298 1.00 96.69 90 ARG A N 1
ATOM 664 C CA . ARG A 1 90 ? -17.146 2.433 23.416 1.00 96.69 90 ARG A CA 1
ATOM 665 C C . ARG A 1 90 ? -18.094 1.893 22.354 1.00 96.69 90 ARG A C 1
ATOM 667 O O . ARG A 1 90 ? -19.184 1.450 22.695 1.00 96.69 90 ARG A O 1
ATOM 674 N N . ASP A 1 91 ? -17.641 1.846 21.106 1.00 95.62 91 ASP A N 1
ATOM 675 C CA . ASP A 1 91 ? -18.432 1.318 19.995 1.00 95.62 91 ASP A CA 1
ATOM 676 C C . ASP A 1 91 ? -18.784 -0.167 20.199 1.00 95.62 91 ASP A C 1
ATOM 678 O O . ASP A 1 91 ? -19.926 -0.578 20.006 1.00 95.62 91 ASP A O 1
ATOM 682 N N . ALA A 1 92 ? -17.842 -0.980 20.691 1.00 95.88 92 ALA A N 1
ATOM 683 C CA . ALA A 1 92 ? -18.112 -2.370 21.053 1.00 95.88 92 ALA A CA 1
ATOM 684 C C . ALA A 1 92 ? -19.167 -2.497 22.168 1.00 95.88 92 ALA A C 1
ATOM 686 O O . ALA A 1 92 ? -20.076 -3.320 22.050 1.00 95.88 92 ALA A O 1
ATOM 687 N N . ALA A 1 93 ? -19.085 -1.671 23.217 1.00 95.00 93 ALA A N 1
ATOM 688 C CA . ALA A 1 93 ? -20.063 -1.669 24.304 1.00 95.00 93 ALA A CA 1
ATOM 689 C C . ALA A 1 93 ? -21.458 -1.236 23.822 1.00 95.00 93 ALA A C 1
ATOM 691 O O . ALA A 1 93 ? -22.454 -1.870 24.163 1.00 95.00 93 ALA A O 1
ATOM 692 N N . GLU A 1 94 ? -21.547 -0.201 22.985 1.00 96.00 94 GLU A N 1
ATOM 693 C CA . GLU A 1 94 ? -22.815 0.212 22.380 1.00 96.00 94 GLU A CA 1
ATOM 694 C C . GLU A 1 94 ? -23.406 -0.877 21.486 1.00 96.00 94 GLU A C 1
ATOM 696 O O . GLU A 1 94 ? -24.601 -1.163 21.575 1.00 96.00 94 GLU A O 1
ATOM 701 N N . ARG A 1 95 ? -22.581 -1.525 20.655 1.00 94.69 95 ARG A N 1
ATOM 702 C CA . ARG A 1 95 ? -23.019 -2.640 19.808 1.00 94.69 95 ARG A CA 1
ATOM 703 C C . ARG A 1 95 ? -23.546 -3.808 20.636 1.00 94.69 95 ARG A C 1
ATOM 705 O O . ARG A 1 95 ? -24.570 -4.375 20.266 1.00 94.69 95 ARG A O 1
ATOM 712 N N . ALA A 1 96 ? -22.900 -4.139 21.750 1.00 94.38 96 ALA A N 1
ATOM 713 C CA . ALA A 1 96 ? -23.368 -5.190 22.646 1.00 94.38 96 ALA A CA 1
ATOM 714 C C . ALA A 1 96 ? -24.695 -4.814 23.335 1.00 94.38 96 ALA A C 1
ATOM 716 O O . ALA A 1 96 ? -25.616 -5.627 23.341 1.00 94.38 96 ALA A O 1
ATOM 717 N N . ARG A 1 97 ? -24.859 -3.561 23.795 1.00 94.00 97 ARG A N 1
ATOM 718 C CA . ARG A 1 97 ? -26.137 -3.064 24.351 1.00 94.00 97 ARG A CA 1
ATOM 719 C C . ARG A 1 97 ? -27.276 -3.138 23.335 1.00 94.00 97 ARG A C 1
ATOM 721 O O . ARG A 1 97 ? -28.337 -3.661 23.649 1.00 94.00 97 ARG A O 1
ATOM 728 N N . ARG A 1 98 ? -27.052 -2.674 22.097 1.00 93.00 98 ARG A N 1
ATOM 729 C CA . ARG A 1 98 ? -28.060 -2.724 21.014 1.00 93.00 98 ARG A CA 1
ATOM 730 C C . ARG A 1 98 ? -28.490 -4.152 20.672 1.00 93.00 98 ARG A C 1
ATOM 732 O O . ARG A 1 98 ? -29.598 -4.353 20.193 1.00 93.00 98 ARG A O 1
ATOM 739 N N . ARG A 1 99 ? -27.611 -5.131 20.891 1.00 94.31 99 ARG A N 1
ATOM 740 C CA . ARG A 1 99 ? -27.863 -6.554 20.628 1.00 94.31 99 ARG A CA 1
ATOM 741 C C . ARG A 1 99 ? -28.408 -7.310 21.844 1.00 94.31 99 ARG A C 1
ATOM 743 O O . ARG A 1 99 ? -28.620 -8.510 21.723 1.00 94.31 99 ARG A O 1
ATOM 750 N N . GLY A 1 100 ? -28.590 -6.653 22.995 1.00 89.50 100 GLY A N 1
ATOM 751 C CA . GLY A 1 100 ? -28.981 -7.317 24.245 1.00 89.50 100 GLY A CA 1
ATOM 752 C C . GLY A 1 100 ? -27.945 -8.332 24.743 1.00 89.50 100 GLY A C 1
ATOM 753 O O . GLY A 1 100 ? -28.304 -9.334 25.347 1.00 89.50 100 GLY A O 1
ATOM 754 N N . GLN A 1 101 ? -26.665 -8.114 24.426 1.00 86.06 101 GLN A N 1
ATOM 755 C CA . GLN A 1 101 ? -25.541 -8.999 24.773 1.00 86.06 101 GLN A CA 1
ATOM 756 C C . GLN A 1 101 ? -24.778 -8.524 26.023 1.00 86.06 101 GLN A C 1
ATOM 758 O O . GLN A 1 101 ? -23.665 -8.986 26.276 1.00 86.06 101 GLN A O 1
ATOM 763 N N . LEU A 1 102 ? -25.347 -7.563 26.753 1.00 65.25 102 LEU A N 1
ATOM 764 C CA . LEU A 1 102 ? -24.842 -6.974 27.993 1.00 65.25 102 LEU A CA 1
ATOM 765 C C . LEU A 1 102 ? -25.941 -6.979 29.048 1.00 65.25 102 LEU A C 1
ATOM 767 O O . LEU A 1 102 ? -27.101 -6.728 28.651 1.00 65.25 102 LEU A O 1
#

pLDDT: mean 79.07, std 19.2, range [30.17, 97.19]

Foldseek 3Di:
DDPDPDDFPQDDDDPPDDPGDGDFDQDPVRDTDDDVVVVDPPFDWDWDDPDPDTDTGTADPDNCVVCVPVDPDPDDPVVVVVVVVVVVVVVVVVVCVVVVVD

Mean predicted aligned error: 13.47 Å

Solvent-accessible surface area (backbone atoms only — not comparable to full-atom values): 7002 Å² total; per-residue (Å²): 133,84,88,75,94,78,85,83,76,78,66,78,87,64,98,62,86,82,72,84,69,81,85,72,72,65,47,99,85,71,51,67,71,77,59,77,90,72,73,70,68,100,55,56,64,50,76,43,83,62,86,95,47,71,50,77,46,78,42,65,93,55,52,66,71,73,49,62,70,73,63,90,63,95,64,53,73,68,54,52,49,53,52,51,52,54,50,52,52,52,52,51,50,50,53,30,52,78,67,67,72,105

Nearest PDB structures (foldseek):
  5l6m-assembly2_L-2  TM=5.659E-01  e=3.759E+00  Caulobacter vibrioides CB15

Radius of gyration: 24.16 Å; Cα contacts (8 Å, |Δi|>4): 55; chains: 1; bounding box: 63×38×59 Å